Protein AF-A0A2E2U721-F1 (afdb_monomer_lite)

Structure (mmCIF, N/CA/C/O backbone):
data_AF-A0A2E2U721-F1
#
_entry.id   AF-A0A2E2U721-F1
#
loop_
_atom_site.group_PDB
_atom_site.id
_atom_site.type_symbol
_atom_site.label_atom_id
_atom_site.label_alt_id
_atom_site.label_comp_id
_atom_site.label_asym_id
_atom_site.label_entity_id
_atom_site.label_seq_id
_atom_site.pdbx_PDB_ins_code
_atom_site.Cartn_x
_atom_site.Cartn_y
_atom_site.Cartn_z
_atom_site.occupancy
_atom_site.B_iso_or_equiv
_atom_site.auth_seq_id
_atom_site.auth_comp_id
_atom_site.auth_asym_id
_atom_site.auth_atom_id
_atom_site.pdbx_PDB_model_num
ATOM 1 N N . MET A 1 1 ? -11.544 8.461 12.720 1.00 62.44 1 MET A N 1
ATOM 2 C CA . MET A 1 1 ? -10.271 7.804 13.053 1.00 62.44 1 MET A CA 1
ATOM 3 C C . MET A 1 1 ? -9.148 8.694 12.560 1.00 62.44 1 MET A C 1
ATOM 5 O O . MET A 1 1 ? -9.297 9.243 11.473 1.00 62.44 1 MET A O 1
ATOM 9 N N . ASP A 1 2 ? -8.102 8.895 13.360 1.00 80.25 2 ASP A N 1
ATOM 10 C CA . ASP A 1 2 ? -6.893 9.584 12.896 1.00 80.25 2 ASP A CA 1
ATOM 11 C C . ASP A 1 2 ? -6.201 8.744 11.816 1.00 80.25 2 ASP A C 1
ATOM 13 O O . ASP A 1 2 ? -6.314 7.517 11.817 1.00 80.25 2 ASP A O 1
ATOM 17 N N . LYS A 1 3 ? -5.543 9.402 10.859 1.00 77.69 3 LYS A N 1
ATOM 18 C CA . LYS A 1 3 ? -4.932 8.730 9.703 1.00 77.69 3 LYS A CA 1
ATOM 19 C C . LYS A 1 3 ? -3.807 7.784 10.113 1.00 77.69 3 LYS A C 1
ATOM 21 O O . LYS A 1 3 ? -3.779 6.666 9.618 1.00 77.69 3 LYS A O 1
ATOM 26 N N . ASP A 1 4 ? -2.992 8.179 11.083 1.00 83.12 4 ASP A N 1
ATOM 27 C CA . ASP A 1 4 ? -1.911 7.347 11.621 1.00 83.12 4 ASP A CA 1
ATOM 28 C C . ASP A 1 4 ? -2.474 6.047 12.211 1.00 83.12 4 ASP A C 1
ATOM 30 O O . ASP A 1 4 ? -2.045 4.950 11.871 1.00 83.12 4 ASP A O 1
ATOM 34 N N . LYS A 1 5 ? -3.568 6.152 12.975 1.00 87.19 5 LYS A N 1
ATOM 35 C CA . LYS A 1 5 ? -4.283 4.987 13.508 1.00 87.19 5 LYS A CA 1
ATOM 36 C C . LYS A 1 5 ? -4.892 4.109 12.409 1.00 87.19 5 LYS A C 1
ATOM 38 O O . LYS A 1 5 ? -5.024 2.903 12.578 1.00 87.19 5 LYS A O 1
ATOM 43 N N . PH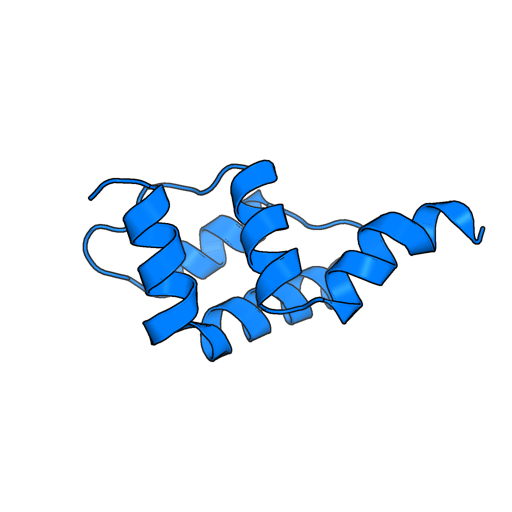E A 1 6 ? -5.308 4.697 11.288 1.00 89.62 6 PHE A N 1
ATOM 44 C CA . PHE A 1 6 ? -5.772 3.909 10.148 1.00 89.62 6 PHE A 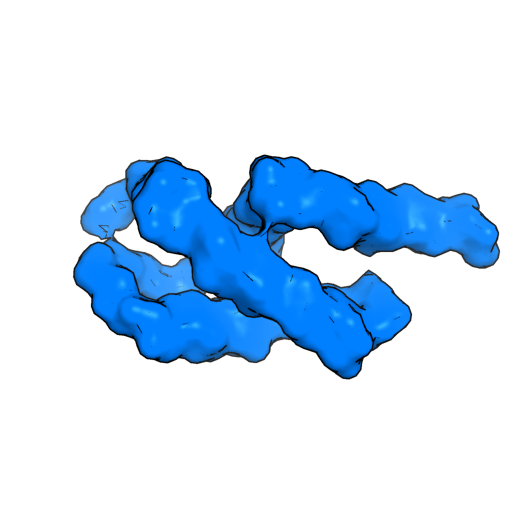CA 1
ATOM 45 C C . PHE A 1 6 ? -4.626 3.139 9.491 1.00 89.62 6 PHE A C 1
ATOM 47 O O . PHE A 1 6 ? -4.816 1.976 9.151 1.00 89.62 6 PHE A O 1
ATOM 54 N N . ILE A 1 7 ? -3.455 3.758 9.337 1.00 90.69 7 ILE A N 1
ATOM 55 C CA . ILE A 1 7 ? -2.255 3.099 8.807 1.00 90.69 7 ILE A CA 1
ATOM 56 C C . ILE A 1 7 ? -1.856 1.927 9.710 1.00 90.69 7 ILE A C 1
ATOM 58 O O . ILE A 1 7 ? -1.638 0.831 9.200 1.00 90.69 7 ILE A O 1
ATOM 62 N N . GLU A 1 8 ? -1.880 2.107 11.033 1.00 91.44 8 GLU A N 1
ATOM 63 C CA . GLU A 1 8 ? -1.662 1.016 11.994 1.00 91.44 8 GLU A CA 1
ATOM 64 C C . GLU A 1 8 ? -2.636 -0.150 11.762 1.00 91.44 8 GLU A C 1
ATOM 66 O O . GLU A 1 8 ? -2.205 -1.290 11.614 1.00 91.44 8 GLU A O 1
ATOM 71 N N . VAL A 1 9 ? -3.941 0.122 11.621 1.00 91.62 9 VAL A N 1
ATOM 72 C CA . VAL A 1 9 ? -4.945 -0.919 11.318 1.00 91.62 9 VAL A CA 1
ATOM 73 C C . VAL A 1 9 ? -4.649 -1.626 9.992 1.00 91.62 9 VAL A C 1
ATOM 75 O O . VAL A 1 9 ? -4.813 -2.842 9.889 1.00 91.62 9 VAL A O 1
ATOM 78 N N . LEU A 1 10 ? -4.200 -0.899 8.965 1.00 92.62 10 LEU A N 1
ATOM 79 C CA . LEU A 1 10 ? -3.826 -1.505 7.686 1.00 92.62 10 LEU A CA 1
ATOM 80 C C . LEU A 1 10 ? -2.636 -2.455 7.817 1.00 92.62 10 LEU A C 1
ATOM 82 O O . LEU A 1 10 ? -2.623 -3.494 7.159 1.00 92.62 10 LEU A O 1
ATOM 86 N N . ILE A 1 11 ? -1.661 -2.111 8.654 1.00 92.69 11 ILE A N 1
ATOM 87 C CA . ILE A 1 11 ? -0.466 -2.921 8.891 1.00 92.69 11 ILE A CA 1
ATOM 88 C C . ILE A 1 11 ? -0.797 -4.131 9.775 1.00 92.69 11 ILE A C 1
ATOM 90 O O . ILE A 1 11 ? -0.369 -5.246 9.484 1.00 92.69 11 ILE A O 1
ATOM 94 N N . GLU A 1 12 ? -1.579 -3.949 10.834 1.00 93.25 12 GLU A N 1
ATOM 95 C CA . GLU A 1 12 ? -1.839 -5.010 11.809 1.00 93.25 12 GLU A CA 1
ATOM 96 C C . GLU A 1 12 ? -2.929 -5.986 11.353 1.00 93.25 12 GLU A C 1
ATOM 98 O O . GLU A 1 12 ? -2.767 -7.200 11.484 1.00 93.25 12 GLU A O 1
ATOM 103 N N . GLU A 1 13 ? -4.032 -5.480 10.796 1.00 93.12 13 GLU A N 1
ATOM 104 C CA . GLU A 1 13 ? -5.227 -6.288 10.517 1.00 93.12 13 GLU A CA 1
ATOM 105 C C . GLU A 1 13 ? -5.403 -6.633 9.031 1.00 93.12 13 GLU A C 1
ATOM 107 O O . GLU A 1 13 ? -6.008 -7.657 8.709 1.00 93.12 13 GLU A O 1
ATOM 112 N N . TYR A 1 14 ? -4.877 -5.803 8.121 1.00 93.31 14 TYR A N 1
ATOM 113 C CA . TYR A 1 14 ? -5.085 -5.942 6.671 1.00 93.31 14 TYR A CA 1
ATOM 114 C C . TYR A 1 14 ? -3.782 -6.084 5.868 1.00 93.31 14 TYR A C 1
ATOM 116 O O . TYR A 1 14 ? -3.784 -5.884 4.649 1.00 93.31 14 TYR A O 1
ATOM 124 N N . SER A 1 15 ? -2.666 -6.431 6.520 1.00 94.25 15 SER A N 1
ATOM 125 C CA . SER A 1 15 ? -1.336 -6.442 5.892 1.00 94.25 15 SER A CA 1
ATOM 126 C C . SER A 1 15 ? -1.274 -7.297 4.635 1.00 94.25 15 SER A C 1
ATOM 128 O O . SER A 1 15 ? -0.734 -6.851 3.626 1.00 94.25 15 SER A O 1
ATOM 130 N N . GLU A 1 16 ? -1.839 -8.505 4.657 1.00 94.44 16 GLU A N 1
ATOM 131 C CA . GLU A 1 16 ? -1.813 -9.403 3.499 1.00 94.44 16 GLU A CA 1
ATOM 132 C C . GLU A 1 16 ? -2.585 -8.821 2.307 1.00 94.44 16 GLU A C 1
ATOM 134 O O . GLU A 1 16 ? -2.085 -8.822 1.180 1.00 94.44 16 GLU A O 1
ATOM 139 N N . GLN A 1 17 ? -3.776 -8.269 2.547 1.00 95.06 17 GLN A N 1
ATOM 140 C CA . GLN A 1 17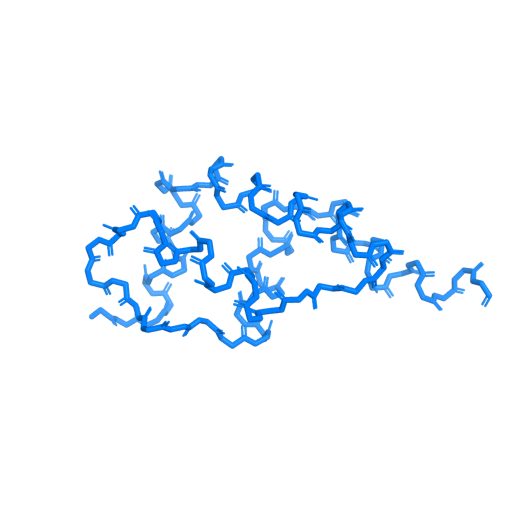 ? -4.614 -7.679 1.503 1.00 95.06 17 GLN A CA 1
ATOM 141 C C . GLN A 1 17 ? -3.979 -6.406 0.940 1.00 95.06 17 GLN A C 1
ATOM 143 O O . GLN A 1 17 ? -3.970 -6.199 -0.274 1.00 95.06 17 GLN A O 1
ATOM 148 N N . VAL A 1 18 ? -3.434 -5.551 1.805 1.00 94.38 18 VAL A N 1
ATOM 149 C CA . VAL A 1 18 ? -2.759 -4.314 1.393 1.00 94.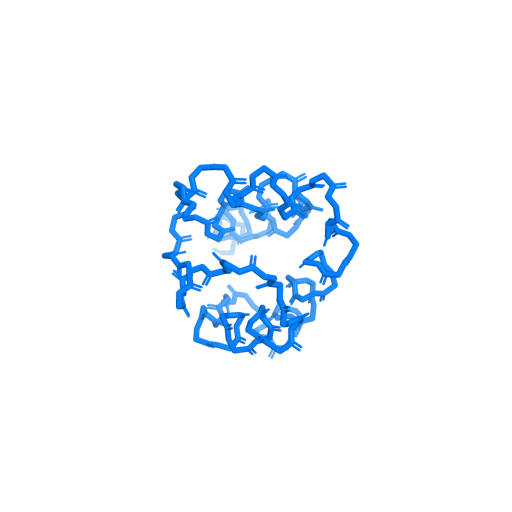38 18 VAL A CA 1
ATOM 150 C C . VAL A 1 18 ? -1.483 -4.639 0.619 1.00 94.38 18 VAL A C 1
ATOM 152 O O . VAL A 1 18 ? -1.234 -4.039 -0.428 1.00 94.38 18 VAL A O 1
ATOM 155 N N . LYS A 1 19 ? -0.718 -5.641 1.056 1.00 95.00 19 LYS A N 1
ATOM 156 C CA . LYS A 1 19 ? 0.467 -6.125 0.344 1.00 95.00 19 LYS A CA 1
ATOM 157 C C . LYS A 1 19 ? 0.123 -6.663 -1.044 1.00 95.00 19 LYS A C 1
ATOM 159 O O . LYS A 1 19 ? 0.807 -6.315 -2.005 1.00 95.00 19 LYS A O 1
ATOM 164 N N . ASP A 1 20 ? -0.946 -7.445 -1.180 1.00 94.69 20 ASP A N 1
ATOM 165 C CA . ASP A 1 20 ? -1.406 -7.938 -2.486 1.00 94.69 20 ASP A CA 1
ATOM 166 C C . ASP A 1 20 ? -1.818 -6.791 -3.425 1.00 94.69 20 ASP A C 1
ATOM 168 O O . ASP A 1 20 ? -1.456 -6.776 -4.607 1.00 94.69 20 ASP A O 1
ATOM 172 N N . ILE A 1 21 ? -2.497 -5.768 -2.890 1.00 94.31 21 ILE A N 1
ATOM 173 C CA . ILE A 1 21 ? -2.825 -4.543 -3.632 1.00 94.31 21 ILE A CA 1
ATOM 174 C C . ILE A 1 21 ? -1.548 -3.851 -4.124 1.00 94.31 21 ILE A C 1
ATOM 176 O O . ILE A 1 21 ? -1.477 -3.484 -5.301 1.00 94.31 21 ILE A O 1
ATOM 180 N N . ILE A 1 22 ? -0.543 -3.691 -3.259 1.00 92.94 22 ILE A N 1
ATOM 181 C CA . ILE A 1 22 ? 0.736 -3.053 -3.600 1.00 92.94 22 ILE A CA 1
ATOM 182 C C . ILE A 1 22 ? 1.456 -3.838 -4.701 1.00 92.94 22 ILE A C 1
ATOM 184 O O . ILE A 1 22 ? 1.796 -3.259 -5.735 1.00 92.94 22 ILE A O 1
ATOM 188 N N . ILE A 1 23 ? 1.638 -5.150 -4.523 1.00 91.88 23 ILE A N 1
ATOM 189 C CA . ILE A 1 23 ? 2.345 -6.013 -5.483 1.00 91.88 23 ILE A CA 1
ATOM 190 C C . ILE A 1 23 ? 1.621 -6.012 -6.831 1.00 91.88 23 ILE A C 1
ATOM 192 O O . ILE A 1 23 ? 2.240 -5.770 -7.867 1.00 91.88 23 ILE A O 1
ATOM 196 N N . THR A 1 24 ? 0.300 -6.193 -6.831 1.00 91.62 24 THR A N 1
ATOM 197 C CA . THR A 1 24 ? -0.505 -6.173 -8.059 1.00 91.62 24 THR A CA 1
ATOM 198 C C . THR A 1 24 ? -0.434 -4.812 -8.754 1.00 91.62 24 THR A C 1
ATOM 200 O O . THR A 1 24 ? -0.334 -4.735 -9.982 1.00 91.62 24 THR A O 1
ATOM 203 N N . GLY A 1 25 ? -0.476 -3.720 -7.989 1.00 90.06 25 GLY A N 1
ATOM 204 C CA . GLY A 1 25 ? -0.320 -2.366 -8.515 1.00 90.06 25 GLY A CA 1
ATOM 205 C C . GLY A 1 25 ? 1.050 -2.153 -9.156 1.00 90.06 25 GLY A C 1
ATOM 206 O O . GLY A 1 25 ? 1.138 -1.578 -10.245 1.00 90.06 25 GLY A O 1
ATOM 207 N N . TYR A 1 26 ? 2.102 -2.664 -8.521 1.00 89.00 26 TYR A N 1
ATOM 208 C CA . TYR A 1 26 ? 3.471 -2.586 -9.011 1.00 89.00 26 TYR A CA 1
ATOM 209 C C . TYR A 1 26 ? 3.677 -3.392 -10.301 1.00 89.00 26 TYR A C 1
ATOM 211 O O . TYR A 1 26 ? 4.101 -2.839 -11.320 1.00 89.00 26 TYR A O 1
ATOM 219 N N . SER A 1 27 ? 3.278 -4.667 -10.313 1.00 85.38 27 SER A N 1
ATOM 220 C CA . SER A 1 27 ? 3.436 -5.546 -11.479 1.00 85.38 27 SER A CA 1
ATOM 221 C C . SER A 1 27 ? 2.693 -5.037 -12.716 1.00 85.38 27 SER A C 1
ATOM 223 O O . SER A 1 27 ? 3.209 -5.137 -13.826 1.00 85.38 27 SER A O 1
ATOM 225 N N . ASN A 1 28 ? 1.506 -4.445 -12.544 1.00 81.75 28 ASN A N 1
ATOM 226 C CA . ASN A 1 28 ? 0.715 -3.921 -13.663 1.00 81.75 28 ASN A CA 1
ATOM 227 C C . ASN A 1 28 ? 1.283 -2.635 -14.277 1.00 81.75 28 ASN A C 1
ATOM 229 O O . ASN A 1 28 ? 0.913 -2.270 -15.393 1.00 81.75 28 ASN A O 1
ATOM 233 N N . SER A 1 29 ? 2.127 -1.916 -13.543 1.00 76.44 29 SER A N 1
ATOM 234 C CA . SER A 1 29 ? 2.606 -0.591 -13.930 1.00 76.44 29 SER A CA 1
ATOM 235 C C . SER A 1 29 ? 4.090 -0.550 -14.294 1.00 76.44 29 SER A C 1
ATOM 237 O O . SER A 1 29 ? 4.541 0.435 -14.878 1.00 76.44 29 SER A O 1
ATOM 239 N N . GLY A 1 30 ? 4.837 -1.618 -13.992 1.00 65.31 30 GLY A N 1
ATOM 240 C CA . GLY A 1 30 ? 6.182 -1.880 -14.507 1.00 65.31 30 GLY A CA 1
ATOM 241 C C . GLY A 1 30 ? 7.263 -0.877 -14.095 1.00 65.31 30 GLY A C 1
ATOM 242 O O . GLY A 1 30 ? 8.295 -0.851 -14.757 1.00 65.31 30 GLY A O 1
ATOM 243 N N . SER A 1 31 ? 6.999 -0.011 -13.101 1.00 69.00 31 SER A N 1
ATOM 244 C CA . SER A 1 31 ? 7.946 0.921 -12.425 1.00 69.00 31 SER A CA 1
ATOM 245 C C . SER A 1 31 ? 7.260 2.140 -11.775 1.00 69.00 31 SER A C 1
ATOM 247 O O . SER A 1 31 ? 7.933 2.988 -11.184 1.00 69.00 31 SER A O 1
ATOM 249 N N . LYS A 1 32 ? 5.933 2.305 -11.906 1.00 79.31 32 LYS A N 1
ATOM 250 C CA . LYS A 1 32 ? 5.218 3.485 -11.378 1.00 79.31 32 LYS A CA 1
ATOM 251 C C . LYS A 1 32 ? 3.905 3.132 -10.706 1.00 79.31 32 LYS A C 1
ATOM 253 O O . LYS A 1 32 ? 2.935 2.806 -11.376 1.00 79.31 32 LYS A O 1
ATOM 258 N N . LEU A 1 33 ? 3.809 3.344 -9.403 1.00 84.44 33 LEU A N 1
ATOM 259 C CA . LEU A 1 33 ? 2.551 3.124 -8.703 1.00 84.44 33 LEU A CA 1
ATOM 260 C C . LEU A 1 33 ? 1.459 4.098 -9.148 1.00 84.44 33 LEU A C 1
ATOM 262 O O . LEU A 1 33 ? 1.654 5.308 -9.250 1.00 84.44 33 LEU A O 1
ATOM 266 N N . ASN A 1 34 ? 0.274 3.548 -9.402 1.00 90.50 34 ASN A N 1
ATOM 267 C CA . ASN A 1 34 ? -0.923 4.324 -9.681 1.00 90.50 34 ASN A CA 1
ATOM 268 C C . ASN A 1 34 ? -1.724 4.492 -8.386 1.00 90.50 34 ASN A C 1
ATOM 270 O O . ASN A 1 34 ? -2.585 3.670 -8.070 1.00 90.50 34 ASN A O 1
ATOM 274 N N . PHE A 1 35 ? -1.469 5.577 -7.653 1.00 91.19 35 PHE A N 1
ATOM 275 C CA . PHE A 1 35 ? -2.119 5.852 -6.365 1.00 91.19 35 PHE A CA 1
ATOM 276 C C . PHE A 1 35 ? -3.641 5.973 -6.458 1.00 91.19 35 PHE A C 1
ATOM 278 O O . PHE A 1 35 ? -4.353 5.632 -5.515 1.00 91.19 35 PHE A O 1
ATOM 285 N N . ARG A 1 36 ? -4.179 6.392 -7.611 1.00 91.56 36 ARG A N 1
ATOM 286 C CA . ARG A 1 36 ? -5.632 6.401 -7.833 1.00 91.56 36 ARG A CA 1
ATOM 287 C C . ARG A 1 36 ? -6.194 4.982 -7.864 1.00 91.56 36 ARG A C 1
ATOM 289 O O . ARG A 1 36 ? -7.255 4.732 -7.297 1.00 91.56 36 ARG A O 1
ATOM 296 N N . TRP A 1 37 ? -5.497 4.063 -8.525 1.00 92.25 37 TRP A N 1
ATOM 297 C CA . TRP A 1 37 ? -5.883 2.656 -8.570 1.00 92.25 37 TRP A CA 1
ATOM 298 C C . TRP A 1 37 ? -5.710 1.980 -7.206 1.00 92.25 37 TRP A C 1
ATOM 300 O O . TRP A 1 37 ? -6.633 1.297 -6.765 1.00 92.25 37 TRP A O 1
ATOM 310 N N . LEU A 1 38 ? -4.591 2.231 -6.515 1.00 93.62 38 LEU A N 1
ATOM 311 C CA . LEU A 1 38 ? -4.328 1.704 -5.170 1.00 93.62 38 LEU A CA 1
ATOM 312 C C . LEU A 1 38 ? -5.422 2.132 -4.186 1.00 93.62 38 LEU A C 1
ATOM 314 O O . LEU A 1 38 ? -6.033 1.286 -3.539 1.00 93.62 38 LEU A 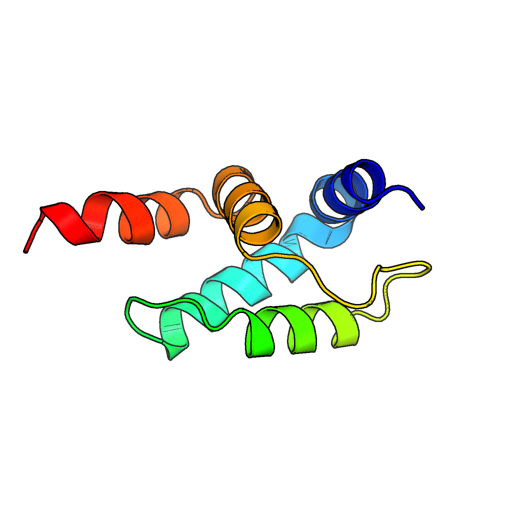O 1
ATOM 318 N N . ASN A 1 39 ? -5.761 3.424 -4.159 1.00 93.38 39 ASN A N 1
ATOM 319 C CA . ASN A 1 39 ? -6.857 3.935 -3.337 1.00 93.38 39 ASN A CA 1
ATOM 320 C C . ASN A 1 39 ? -8.211 3.311 -3.706 1.00 93.38 39 ASN A C 1
ATOM 322 O O . ASN A 1 39 ? -8.988 2.969 -2.821 1.00 93.38 39 ASN A O 1
ATOM 326 N N . GLY A 1 40 ? -8.489 3.099 -4.996 1.00 92.88 40 GLY A N 1
ATOM 327 C CA . GLY A 1 40 ? -9.710 2.411 -5.426 1.00 92.88 40 GLY A CA 1
ATOM 328 C C . GLY A 1 40 ? -9.787 0.958 -4.943 1.00 92.88 40 GLY A C 1
ATOM 329 O O . GLY A 1 40 ? -10.864 0.480 -4.586 1.00 92.88 40 GLY A O 1
ATOM 330 N N . LYS A 1 41 ? -8.653 0.250 -4.895 1.00 93.44 41 LYS A N 1
ATOM 331 C CA . LYS A 1 41 ? -8.575 -1.110 -4.344 1.00 93.44 41 LYS A CA 1
ATOM 332 C C . LYS A 1 41 ? -8.691 -1.131 -2.826 1.00 93.44 41 LYS A C 1
ATOM 334 O O . LYS A 1 41 ? -9.422 -1.967 -2.307 1.00 93.44 41 LYS A O 1
ATOM 339 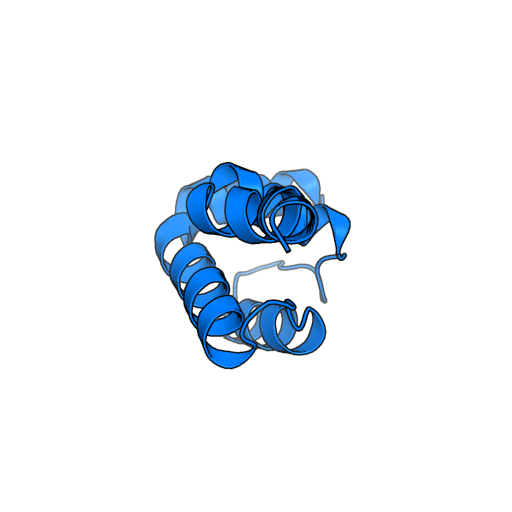N N . LEU A 1 42 ? -8.060 -0.184 -2.141 1.00 92.06 42 LEU A N 1
ATOM 340 C CA . LEU A 1 42 ? -8.167 -0.028 -0.693 1.00 92.06 42 LEU A CA 1
ATOM 341 C C . LEU A 1 42 ? -9.619 0.230 -0.263 1.00 92.06 42 LEU A C 1
ATOM 343 O O . LEU A 1 42 ? -10.138 -0.451 0.614 1.00 92.06 42 LEU A O 1
ATOM 347 N N . GLN A 1 43 ? -10.323 1.135 -0.950 1.00 91.00 43 GLN A N 1
ATOM 348 C CA . GLN A 1 43 ? -11.751 1.383 -0.710 1.00 91.00 43 GLN A CA 1
ATOM 349 C C . GLN A 1 43 ? -12.619 0.135 -0.934 1.00 91.00 43 GLN A C 1
ATOM 351 O O . GLN A 1 43 ? -13.631 -0.053 -0.257 1.00 91.00 43 GLN A O 1
ATOM 356 N N . ALA A 1 44 ? -12.239 -0.734 -1.877 1.00 91.12 44 ALA A N 1
ATOM 357 C CA . ALA A 1 44 ? -12.975 -1.963 -2.158 1.00 91.12 44 ALA A CA 1
ATOM 358 C C . ALA A 1 44 ? -12.900 -2.986 -1.010 1.00 91.12 44 ALA A C 1
ATOM 360 O O . ALA A 1 44 ? -13.775 -3.850 -0.937 1.00 91.12 44 ALA A O 1
ATOM 361 N N . LEU A 1 45 ? -11.927 -2.858 -0.097 1.00 87.81 45 LEU A N 1
ATOM 362 C CA . LEU A 1 45 ? -11.846 -3.671 1.121 1.00 87.81 45 LEU A CA 1
ATOM 363 C C . LEU A 1 45 ? -12.930 -3.315 2.151 1.00 87.81 45 LEU A C 1
ATOM 365 O O . LEU A 1 45 ? -13.157 -4.096 3.068 1.00 87.81 45 LEU A O 1
ATOM 369 N N . ARG A 1 46 ? -13.633 -2.181 1.984 1.00 84.50 46 ARG A N 1
ATOM 370 C CA . ARG A 1 46 ? -14.728 -1.723 2.864 1.00 84.50 46 ARG A CA 1
ATOM 371 C C . ARG A 1 46 ? -14.343 -1.698 4.349 1.00 84.50 46 ARG A C 1
ATOM 373 O O . ARG A 1 46 ? -15.143 -2.070 5.200 1.00 84.50 46 ARG A O 1
ATOM 380 N N . ILE A 1 47 ? -13.124 -1.252 4.640 1.00 85.50 47 ILE A N 1
ATOM 381 C CA . ILE A 1 47 ? -12.628 -1.128 6.011 1.00 85.50 47 ILE A CA 1
ATOM 382 C C . ILE A 1 47 ? -13.426 -0.028 6.714 1.00 85.50 47 ILE A C 1
ATOM 384 O O . ILE A 1 47 ? -13.537 1.097 6.212 1.00 85.50 47 ILE A O 1
ATOM 388 N N . ASP A 1 48 ? -14.009 -0.361 7.862 1.00 78.88 48 ASP A N 1
ATOM 389 C CA . ASP A 1 48 ? -14.836 0.570 8.618 1.00 78.88 48 ASP A CA 1
ATOM 390 C C . ASP A 1 48 ? -14.038 1.814 9.018 1.00 78.88 48 ASP A C 1
ATOM 392 O O . ASP A 1 48 ? -12.892 1.745 9.455 1.00 78.88 48 ASP A O 1
ATOM 396 N N . GLN A 1 49 ? -14.663 2.984 8.866 1.00 73.06 49 GLN A N 1
ATOM 397 C CA . GLN A 1 49 ? -14.054 4.289 9.162 1.00 73.06 49 GLN A CA 1
ATOM 398 C C . GLN A 1 49 ? -12.782 4.613 8.359 1.00 73.06 49 GLN A C 1
ATOM 400 O O . GLN A 1 49 ? -12.033 5.516 8.747 1.00 73.06 49 GLN A O 1
ATOM 405 N N . SER A 1 50 ? -12.555 3.927 7.235 1.00 74.38 50 SER A N 1
ATOM 406 C CA . SER A 1 50 ? -11.456 4.244 6.328 1.00 74.38 50 SER A CA 1
ATOM 407 C C . SER A 1 50 ? -11.567 5.688 5.807 1.00 74.38 50 SER A C 1
ATOM 409 O O . SER A 1 50 ? -12.659 6.126 5.420 1.00 74.38 50 SER A O 1
ATOM 411 N N . PRO A 1 51 ? -10.463 6.458 5.787 1.00 74.75 51 PRO A N 1
ATOM 412 C CA . PRO A 1 51 ? -10.415 7.720 5.070 1.00 74.75 51 PRO A CA 1
ATOM 413 C C . PRO A 1 51 ? -10.716 7.498 3.584 1.00 74.75 51 PRO A C 1
ATOM 415 O O . PRO A 1 51 ? -10.438 6.446 3.015 1.00 74.75 51 PRO A O 1
ATOM 418 N N . LEU A 1 52 ? -11.251 8.528 2.924 1.00 76.19 52 LEU A N 1
ATOM 419 C CA . LEU A 1 52 ? -11.597 8.452 1.501 1.00 76.19 52 LEU A CA 1
ATOM 420 C C . LEU A 1 52 ? -10.401 8.064 0.621 1.00 76.19 52 LEU A C 1
ATOM 422 O O . LEU A 1 52 ? -10.587 7.424 -0.404 1.00 76.19 52 LEU A O 1
ATOM 426 N N . SER A 1 53 ? -9.182 8.450 0.976 1.00 88.62 53 SER A N 1
ATOM 427 C CA . SER A 1 53 ? -7.981 8.086 0.227 1.00 88.62 53 SER A CA 1
ATOM 428 C C . SER A 1 53 ? -6.741 8.333 1.068 1.00 88.62 53 SER A C 1
ATOM 430 O O . SER A 1 53 ? -6.727 9.265 1.878 1.00 88.62 53 SER A O 1
ATOM 432 N N . LEU A 1 54 ? -5.695 7.566 0.791 1.00 91.50 54 LEU A N 1
ATOM 433 C CA . LEU A 1 54 ? -4.344 7.836 1.251 1.00 91.50 54 LEU A CA 1
ATOM 434 C C . LEU A 1 54 ? -3.598 8.741 0.260 1.00 91.50 54 LEU A C 1
ATOM 436 O O . LEU A 1 54 ? -3.839 8.685 -0.955 1.00 91.50 54 LEU A O 1
ATOM 440 N N . SER A 1 55 ? -2.714 9.582 0.787 1.00 92.50 55 SER A N 1
ATOM 441 C CA . SER A 1 55 ? -1.744 10.367 0.022 1.00 92.50 55 SER A CA 1
ATOM 442 C C . SER A 1 55 ? -0.633 9.473 -0.542 1.00 92.50 55 SER A C 1
ATOM 444 O O . SER A 1 55 ? -0.542 8.290 -0.220 1.00 92.50 55 SER A O 1
ATOM 446 N N . GLU A 1 56 ? 0.208 10.028 -1.417 1.00 91.38 56 GLU A N 1
ATOM 447 C CA . GLU A 1 56 ? 1.362 9.289 -1.946 1.00 91.38 56 GLU A CA 1
ATOM 448 C C . GLU A 1 56 ? 2.346 8.922 -0.830 1.00 91.38 56 GLU A C 1
ATOM 450 O O . GLU A 1 56 ? 2.782 7.779 -0.773 1.00 91.38 56 GLU A O 1
ATOM 455 N N . ASP A 1 57 ? 2.628 9.852 0.088 1.00 91.19 57 ASP A N 1
ATOM 456 C CA . ASP A 1 57 ? 3.537 9.630 1.221 1.00 91.19 57 ASP A CA 1
ATOM 457 C C . ASP A 1 57 ? 3.028 8.515 2.148 1.00 91.19 57 ASP A C 1
ATOM 459 O O . ASP A 1 57 ? 3.785 7.621 2.511 1.00 91.19 57 ASP A O 1
ATOM 463 N N . GLU A 1 58 ? 1.725 8.510 2.450 1.00 92.94 58 GLU A N 1
ATOM 464 C CA . GLU A 1 58 ? 1.074 7.467 3.260 1.00 92.94 58 GLU A CA 1
ATOM 465 C C . GLU A 1 58 ? 1.134 6.096 2.561 1.00 92.94 58 GLU A C 1
ATOM 467 O O . GLU A 1 58 ? 1.308 5.059 3.199 1.00 92.94 58 GLU A O 1
ATOM 472 N N . TRP A 1 59 ? 1.026 6.068 1.228 1.00 93.62 59 TRP A N 1
ATOM 473 C CA . TRP A 1 59 ? 1.254 4.839 0.472 1.00 93.62 59 TRP A CA 1
ATOM 474 C C . TRP A 1 59 ? 2.711 4.393 0.544 1.00 93.62 59 TRP A C 1
ATOM 476 O O . TRP A 1 59 ? 2.950 3.202 0.717 1.00 93.62 59 TRP A O 1
ATOM 486 N N . TYR A 1 60 ? 3.676 5.305 0.414 1.00 92.00 60 TYR A N 1
ATOM 487 C CA . TYR A 1 60 ? 5.096 4.961 0.519 1.00 92.00 60 TYR A CA 1
ATOM 488 C C . TYR A 1 60 ? 5.460 4.405 1.893 1.00 92.00 60 TYR A C 1
ATOM 490 O O . TYR A 1 60 ? 6.244 3.462 1.947 1.00 92.00 60 TYR A O 1
ATOM 498 N N . GLU A 1 61 ? 4.852 4.906 2.966 1.00 92.50 61 GLU A N 1
ATOM 499 C CA . GLU A 1 61 ? 4.982 4.333 4.308 1.00 92.50 61 GLU A CA 1
ATOM 500 C C . GLU A 1 61 ? 4.482 2.881 4.348 1.00 92.50 61 GLU A C 1
ATOM 502 O O . GLU A 1 61 ? 5.222 1.978 4.733 1.00 92.50 61 GLU A O 1
ATOM 507 N N . LEU A 1 62 ? 3.279 2.614 3.828 1.00 93.69 62 LEU A N 1
ATOM 508 C CA . LEU A 1 62 ? 2.752 1.246 3.739 1.00 93.69 62 LEU A CA 1
ATOM 509 C C . LEU A 1 62 ? 3.619 0.326 2.871 1.00 93.69 62 LEU A C 1
ATOM 511 O O . LEU A 1 62 ? 3.751 -0.859 3.163 1.00 93.69 62 LEU A O 1
ATOM 515 N N . ILE A 1 63 ? 4.187 0.843 1.782 1.00 93.75 63 ILE A N 1
ATOM 516 C CA . ILE A 1 63 ? 5.044 0.065 0.881 1.00 93.75 63 ILE A CA 1
ATOM 517 C C . ILE A 1 63 ? 6.374 -0.255 1.555 1.00 93.75 63 ILE A C 1
ATOM 519 O O . ILE A 1 63 ? 6.826 -1.392 1.456 1.00 93.75 63 ILE A O 1
ATOM 523 N N . PHE A 1 64 ? 6.965 0.709 2.259 1.00 92.94 64 PHE A N 1
ATOM 524 C CA . PHE A 1 64 ? 8.176 0.504 3.047 1.00 92.94 64 PHE A CA 1
ATOM 525 C C . PHE A 1 64 ? 7.978 -0.597 4.099 1.00 92.94 64 PHE A C 1
ATOM 527 O O . PHE A 1 64 ? 8.794 -1.513 4.182 1.00 92.94 64 PHE A O 1
ATOM 534 N N . GLU A 1 65 ? 6.861 -0.563 4.829 1.00 93.81 65 GLU A N 1
ATOM 535 C CA . GLU A 1 65 ? 6.571 -1.527 5.898 1.00 93.81 65 GLU A CA 1
ATOM 536 C C . GLU A 1 65 ? 6.146 -2.913 5.372 1.00 93.81 65 GLU A C 1
ATOM 538 O O . GLU A 1 65 ? 6.603 -3.947 5.860 1.00 93.81 65 GLU A O 1
ATOM 543 N N . LEU A 1 66 ? 5.269 -2.976 4.362 1.00 94.75 66 LEU A N 1
ATOM 544 C CA . LEU A 1 66 ? 4.620 -4.233 3.947 1.00 94.75 66 LEU A CA 1
ATOM 545 C C . LEU A 1 66 ? 5.268 -4.900 2.727 1.00 94.75 66 LEU A C 1
ATOM 547 O O . LEU A 1 66 ? 5.155 -6.122 2.540 1.00 94.75 66 LEU A O 1
ATOM 551 N N . ALA A 1 67 ? 5.927 -4.119 1.876 1.00 93.06 67 ALA A N 1
ATOM 552 C CA . ALA A 1 67 ? 6.506 -4.570 0.616 1.00 93.06 67 ALA A CA 1
ATOM 553 C C . ALA A 1 67 ? 7.889 -3.931 0.368 1.00 93.06 67 ALA A C 1
ATOM 555 O O . ALA A 1 67 ? 8.070 -3.259 -0.652 1.00 93.06 67 ALA A O 1
ATOM 556 N N . PRO A 1 68 ? 8.878 -4.166 1.256 1.00 91.56 68 PRO A N 1
ATOM 557 C CA . PRO A 1 68 ? 10.196 -3.537 1.165 1.00 91.56 68 PRO A CA 1
ATOM 558 C C . PRO A 1 68 ? 10.898 -3.820 -0.169 1.00 91.56 68 PRO A C 1
ATOM 560 O O . PRO A 1 68 ? 11.515 -2.924 -0.724 1.00 91.56 68 PRO A O 1
ATOM 563 N N . ASP A 1 69 ? 10.710 -5.004 -0.762 1.00 89.38 69 ASP A N 1
ATOM 564 C CA . ASP A 1 69 ? 11.267 -5.319 -2.088 1.00 89.38 69 ASP A CA 1
ATOM 565 C C . ASP A 1 69 ? 10.731 -4.379 -3.186 1.00 89.38 69 ASP A C 1
ATOM 567 O O . ASP A 1 69 ? 11.460 -3.961 -4.083 1.00 89.38 69 ASP A O 1
ATOM 571 N N . VAL A 1 70 ? 9.442 -4.023 -3.111 1.00 89.94 70 VAL A N 1
ATOM 572 C CA . VAL A 1 70 ? 8.809 -3.066 -4.031 1.00 89.94 70 VAL A CA 1
ATOM 573 C C . VAL A 1 70 ? 9.290 -1.649 -3.729 1.00 89.94 70 VAL A C 1
ATOM 575 O O . VAL A 1 70 ? 9.533 -0.880 -4.658 1.00 89.94 70 VAL A O 1
ATOM 578 N N . TYR A 1 71 ? 9.440 -1.299 -2.449 1.00 90.56 71 TYR A N 1
ATOM 579 C CA . TYR A 1 71 ? 9.998 -0.012 -2.037 1.00 90.56 71 TYR A CA 1
ATOM 580 C C . TYR A 1 71 ? 11.408 0.186 -2.603 1.00 90.56 71 TYR A C 1
ATOM 582 O O . TYR A 1 71 ? 11.689 1.209 -3.231 1.00 90.56 71 TYR A O 1
ATOM 590 N N . ASP A 1 72 ? 12.266 -0.816 -2.431 1.00 88.06 72 ASP A N 1
ATOM 591 C CA . ASP A 1 72 ? 13.649 -0.789 -2.879 1.00 88.06 72 ASP A CA 1
ATOM 592 C C . ASP A 1 72 ? 13.737 -0.672 -4.400 1.00 88.06 72 ASP A C 1
ATOM 594 O O . ASP A 1 72 ? 14.524 0.123 -4.910 1.00 88.06 72 ASP A O 1
ATOM 598 N N . ASP A 1 73 ? 12.899 -1.384 -5.149 1.00 87.00 73 ASP A N 1
ATOM 599 C CA . ASP A 1 73 ? 12.888 -1.276 -6.610 1.00 87.00 73 ASP A CA 1
ATOM 600 C C . ASP A 1 73 ? 12.379 0.102 -7.083 1.00 87.00 73 ASP A C 1
ATOM 602 O O . ASP A 1 73 ? 12.953 0.731 -7.974 1.00 87.00 73 ASP A O 1
ATOM 606 N N . LEU A 1 74 ? 11.354 0.656 -6.429 1.00 84.19 74 LEU A N 1
ATOM 607 C CA . LEU A 1 74 ? 10.852 2.001 -6.739 1.00 84.19 74 LEU A CA 1
ATOM 608 C C . LEU A 1 74 ? 11.872 3.102 -6.418 1.00 84.19 74 LEU A C 1
ATOM 610 O O . LEU A 1 74 ? 11.986 4.075 -7.176 1.00 84.19 74 LEU A O 1
ATOM 614 N N . TYR A 1 75 ? 12.584 2.967 -5.298 1.00 78.81 75 TYR A N 1
ATOM 615 C CA . TYR A 1 75 ? 13.498 3.983 -4.785 1.00 78.81 75 TYR A CA 1
ATOM 616 C C . TYR A 1 75 ? 14.906 3.851 -5.379 1.00 78.81 75 TYR A C 1
ATOM 618 O O . TYR A 1 75 ? 15.473 4.838 -5.851 1.00 78.81 75 TYR A O 1
ATOM 626 N N . TYR A 1 76 ? 15.459 2.638 -5.415 1.00 72.38 76 TYR A N 1
ATOM 627 C CA . TYR A 1 76 ? 16.814 2.344 -5.890 1.00 72.38 76 TYR A CA 1
ATOM 628 C C . TYR A 1 76 ? 16.872 1.854 -7.339 1.00 72.38 76 TYR A C 1
ATOM 630 O O . TYR A 1 76 ? 17.855 2.148 -8.023 1.00 72.38 76 TYR A O 1
ATOM 638 N N . GLY A 1 77 ? 15.831 1.198 -7.860 1.00 60.88 77 GLY A N 1
ATOM 639 C CA . GLY A 1 77 ? 15.765 0.782 -9.269 1.00 60.88 77 GLY A CA 1
ATOM 640 C C . GLY A 1 77 ? 15.812 1.961 -10.252 1.00 60.88 77 GLY A C 1
ATOM 641 O O . GLY A 1 77 ? 16.267 1.814 -11.385 1.00 60.88 77 GLY A O 1
ATOM 642 N N . ARG A 1 78 ? 15.471 3.179 -9.800 1.00 52.19 78 ARG A N 1
ATOM 643 C CA . ARG A 1 78 ? 15.682 4.430 -10.557 1.00 52.19 78 ARG A CA 1
ATOM 644 C C . ARG A 1 78 ? 17.145 4.859 -10.712 1.00 52.19 78 ARG A C 1
ATOM 646 O O . ARG A 1 78 ? 17.416 5.681 -11.582 1.00 52.19 78 ARG A O 1
ATOM 653 N N . TYR A 1 79 ? 18.065 4.352 -9.893 1.00 47.25 79 TYR A N 1
ATOM 654 C CA . TYR A 1 79 ? 19.488 4.720 -9.927 1.00 47.25 79 TYR A CA 1
ATOM 655 C C . TYR A 1 79 ? 20.372 3.676 -10.626 1.00 47.25 79 TYR A C 1
ATOM 657 O O . TYR A 1 79 ? 21.571 3.903 -10.777 1.00 47.25 79 TYR A O 1
ATOM 665 N N . ALA A 1 80 ? 19.801 2.543 -11.047 1.00 44.78 80 ALA A N 1
ATOM 666 C CA . ALA A 1 80 ? 20.525 1.443 -11.686 1.00 44.78 80 ALA A CA 1
ATOM 667 C C . ALA A 1 80 ? 20.444 1.432 -13.231 1.00 44.78 80 ALA A C 1
ATOM 669 O O . ALA A 1 80 ? 21.008 0.524 -13.843 1.00 44.78 80 ALA A O 1
ATOM 670 N N . ALA A 1 81 ? 19.771 2.407 -13.861 1.00 42.66 81 ALA A N 1
ATOM 671 C CA . ALA A 1 81 ? 19.560 2.489 -15.314 1.00 42.66 81 ALA A CA 1
ATOM 672 C C . ALA A 1 81 ? 20.191 3.736 -15.952 1.00 42.66 81 ALA A C 1
ATOM 674 O O . ALA A 1 81 ? 20.098 4.827 -15.344 1.00 42.66 81 ALA A O 1
#

pLDDT: mean 85.61, std 11.85, range [42.66, 95.06]

Radius of gyration: 12.4 Å; chains: 1; bounding box: 35×20×29 Å

Foldseek 3Di:
DDPVVVLVCCVPPVLVQLLVLLVVQCVVVVQDGDQVSSLVSVVVVVPPPDDSGDDPVSNLVSCVRRPVVSNCCNVVVVVPD

Secondary structure (DSSP, 8-state):
--HHHHHHHHHHTSHHHHHHHHHHHHHHHSS---HHHHHHHHHHT--TT--S---HHHHHHHHHHH-HHHHHHHHHGGG--

Sequence (81 aa):
MDKDKFIEVLIEEYSEQVKDIIITGYSNSGSKLNFRWLNGKLQALRIDQSPLSLSEDEWYELIFELAPDVYDDLYYGRYAA